Protein AF-A0AA88U4F2-F1 (afdb_monomer_lite)

pLDDT: mean 71.05, std 17.95, range [28.14, 91.0]

Sequence (77 aa):
MACVDTRVLIQLGLVETANQDVKCLSAISETSWLWHRRLGHMHMEHLNDSLSKELVKGLPKIKFEKDKVCDACQMSK

Radius of gyration: 18.1 Å; chains: 1; bounding box: 42×39×34 Å

Foldseek 3Di:
DDDDDPVPPPPPDDDDDDDDPPPPPPPPDDLQVVVCVVVPNDQQVVVVVCVVVVVDPPRDPDHGDNPDHDPVRVVVD

Organism: NCBI:txid112253

InterPro domains:
  IPR025724 GAG-pre-integrase domain [PF13976] (19-77)

Structure (mmCIF, N/CA/C/O backbone):
data_AF-A0AA88U4F2-F1
#
_entry.id   AF-A0AA88U4F2-F1
#
loop_
_atom_site.group_PDB
_atom_site.id
_atom_site.type_symbol
_atom_site.label_atom_id
_atom_site.label_alt_id
_atom_site.label_comp_id
_atom_site.label_asym_id
_atom_site.label_entity_id
_atom_site.label_seq_id
_atom_site.pdbx_PDB_ins_code
_atom_site.Cartn_x
_atom_site.Cartn_y
_atom_site.Cartn_z
_atom_site.occupancy
_atom_site.B_iso_or_equiv
_atom_site.auth_seq_id
_atom_site.auth_comp_id
_atom_site.auth_asym_id
_atom_site.auth_atom_id
_atom_site.pdbx_PDB_model_num
ATOM 1 N N . MET A 1 1 ? 0.730 -28.069 -3.672 1.00 43.19 1 MET A N 1
ATOM 2 C CA . MET A 1 1 ? 1.258 -29.085 -2.743 1.00 43.19 1 MET A CA 1
ATOM 3 C C . MET A 1 1 ? 2.492 -29.705 -3.382 1.00 43.19 1 MET A C 1
ATOM 5 O O . MET A 1 1 ? 2.358 -30.642 -4.149 1.00 43.19 1 MET A O 1
ATOM 9 N N . ALA A 1 2 ? 3.662 -29.117 -3.153 1.00 28.14 2 ALA A N 1
ATOM 10 C CA . ALA A 1 2 ? 4.959 -29.738 -3.410 1.00 28.14 2 ALA A CA 1
ATOM 11 C C . ALA A 1 2 ? 5.985 -28.921 -2.620 1.00 28.14 2 ALA A C 1
A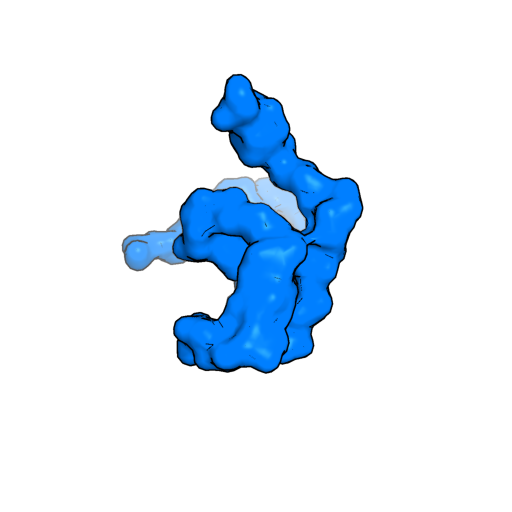TOM 13 O O . ALA A 1 2 ? 6.150 -27.729 -2.879 1.00 28.14 2 ALA A O 1
ATOM 14 N N . CYS A 1 3 ? 6.597 -29.536 -1.608 1.00 44.03 3 CYS A N 1
ATOM 15 C CA . CYS A 1 3 ? 7.837 -29.032 -1.035 1.00 44.03 3 CYS A CA 1
ATOM 16 C C . CYS A 1 3 ? 8.826 -28.884 -2.190 1.00 44.03 3 CYS A C 1
ATOM 18 O O . CYS A 1 3 ? 9.068 -29.854 -2.903 1.00 44.03 3 CYS A O 1
ATOM 20 N N . VAL A 1 4 ? 9.338 -27.677 -2.415 1.00 48.25 4 VAL A N 1
ATOM 21 C CA . VAL A 1 4 ? 10.381 -27.455 -3.416 1.00 48.25 4 VAL A CA 1
ATOM 22 C C . VAL A 1 4 ? 11.574 -28.352 -3.085 1.00 48.25 4 VAL A C 1
ATOM 24 O O . VAL A 1 4 ? 12.103 -28.320 -1.974 1.00 48.25 4 VAL A O 1
ATOM 27 N N . ASP A 1 5 ? 11.908 -29.208 -4.048 1.00 41.94 5 ASP A N 1
ATOM 28 C CA . ASP A 1 5 ? 12.923 -30.253 -3.995 1.00 41.94 5 ASP A CA 1
ATOM 29 C C . ASP A 1 5 ? 14.230 -29.730 -3.381 1.00 41.94 5 ASP A C 1
ATOM 31 O O . ASP A 1 5 ? 14.985 -28.969 -3.985 1.00 41.94 5 ASP A O 1
ATOM 35 N N . THR A 1 6 ? 14.523 -30.159 -2.156 1.00 50.50 6 THR A N 1
ATOM 36 C CA . THR A 1 6 ? 15.733 -29.775 -1.408 1.00 50.50 6 THR A CA 1
ATOM 37 C C . THR A 1 6 ? 17.000 -30.436 -1.976 1.00 50.50 6 THR A C 1
ATOM 39 O O . THR A 1 6 ? 18.096 -30.251 -1.454 1.00 50.50 6 THR A O 1
ATOM 42 N N . ARG A 1 7 ? 16.880 -31.195 -3.075 1.00 48.97 7 ARG A N 1
ATOM 43 C CA . ARG A 1 7 ? 17.973 -31.941 -3.711 1.00 48.97 7 ARG A CA 1
ATOM 44 C C . ARG A 1 7 ? 19.034 -31.080 -4.395 1.00 48.97 7 ARG A C 1
ATOM 46 O O . ARG A 1 7 ? 20.117 -31.592 -4.650 1.00 48.97 7 ARG A O 1
ATOM 53 N N . VAL A 1 8 ? 18.777 -29.800 -4.670 1.00 45.56 8 VAL A N 1
ATOM 54 C CA . VAL A 1 8 ? 19.748 -28.943 -5.384 1.00 45.56 8 VAL A CA 1
ATOM 55 C C . VAL A 1 8 ? 20.747 -28.257 -4.438 1.00 45.56 8 VAL A C 1
ATOM 57 O O . VAL A 1 8 ? 21.844 -27.901 -4.857 1.00 45.56 8 VAL A O 1
ATOM 60 N N . LEU A 1 9 ? 20.426 -28.106 -3.149 1.00 46.16 9 LEU A N 1
ATOM 61 C CA . LEU A 1 9 ? 21.211 -27.267 -2.228 1.00 46.16 9 LEU A CA 1
ATOM 62 C C . LEU A 1 9 ? 22.269 -28.018 -1.398 1.00 46.16 9 LEU A C 1
ATOM 64 O O . LEU A 1 9 ? 23.015 -27.384 -0.659 1.00 46.16 9 LEU A O 1
ATOM 68 N N . ILE A 1 10 ? 22.386 -29.343 -1.533 1.00 51.19 10 ILE A N 1
ATOM 69 C CA . ILE A 1 10 ? 23.320 -30.159 -0.729 1.00 51.19 10 ILE A CA 1
ATOM 70 C C . ILE A 1 10 ? 24.779 -30.071 -1.243 1.00 51.19 10 ILE A C 1
ATOM 72 O O . ILE A 1 10 ? 25.712 -30.387 -0.513 1.00 51.19 10 ILE A O 1
ATOM 76 N N . GLN A 1 11 ? 25.022 -29.576 -2.463 1.00 43.25 11 GLN A N 1
ATOM 77 C CA . GLN A 1 11 ? 26.347 -29.665 -3.102 1.00 43.25 11 GLN A CA 1
ATOM 78 C C . GLN A 1 11 ? 27.385 -28.614 -2.641 1.00 43.25 11 GLN A C 1
ATOM 80 O O . GLN A 1 11 ? 28.556 -28.750 -2.983 1.00 43.25 11 GLN A O 1
ATOM 85 N N . LEU A 1 12 ? 27.014 -27.579 -1.873 1.00 45.62 12 LEU A N 1
ATOM 86 C CA . LEU A 1 12 ? 27.932 -26.472 -1.522 1.00 45.62 12 LEU A CA 1
ATOM 87 C C . LEU A 1 12 ? 28.354 -26.392 -0.044 1.00 45.62 12 LEU A C 1
ATOM 89 O O . LEU A 1 12 ? 28.884 -25.369 0.376 1.00 45.62 12 LEU A O 1
ATOM 93 N N . GLY A 1 13 ? 28.194 -27.475 0.725 1.00 50.41 13 GLY A N 1
ATOM 94 C CA . GLY A 1 13 ? 29.021 -27.734 1.914 1.00 50.41 13 GLY A CA 1
ATOM 95 C C . GLY A 1 13 ? 29.122 -26.609 2.952 1.00 50.41 13 GLY A C 1
ATOM 96 O O . GLY A 1 13 ? 30.220 -26.322 3.420 1.00 50.41 13 GLY A O 1
ATOM 97 N N . LEU A 1 14 ? 28.009 -25.974 3.333 1.00 53.31 14 LEU A N 1
ATOM 98 C CA . LEU A 1 14 ? 27.996 -25.019 4.442 1.00 53.31 14 LEU A CA 1
ATOM 99 C C . LEU A 1 14 ? 26.837 -25.316 5.401 1.00 53.31 14 LEU A C 1
ATOM 101 O O . LEU A 1 14 ? 25.676 -25.070 5.087 1.00 53.31 14 LEU A O 1
ATOM 105 N N . VAL A 1 15 ? 27.236 -25.768 6.595 1.00 53.78 15 VAL A N 1
ATOM 106 C CA . VAL A 1 15 ? 26.488 -25.912 7.858 1.00 53.78 15 VAL A CA 1
ATOM 107 C C . VAL A 1 15 ? 25.837 -27.277 8.109 1.00 53.78 15 VAL A C 1
ATOM 109 O O . VAL A 1 15 ? 24.713 -27.574 7.709 1.00 53.78 15 VAL A O 1
ATOM 112 N N . GLU A 1 16 ? 26.587 -28.080 8.870 1.00 53.50 16 GLU A N 1
ATOM 113 C CA . GLU A 1 16 ? 26.122 -29.232 9.635 1.00 53.50 16 GLU A CA 1
ATOM 114 C C . GLU A 1 16 ? 25.175 -28.823 10.776 1.00 53.50 16 GLU A C 1
ATOM 116 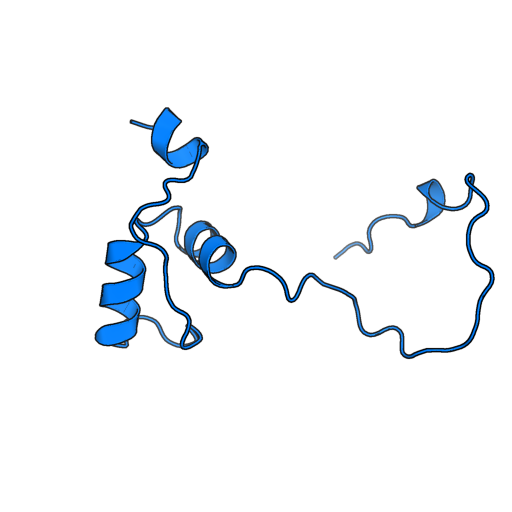O O . GLU A 1 16 ? 25.216 -27.729 11.338 1.00 53.50 16 GLU A O 1
ATOM 121 N N . THR A 1 17 ? 24.291 -29.762 11.076 1.00 58.50 17 THR A N 1
ATOM 122 C CA . THR A 1 17 ? 23.059 -29.679 11.854 1.00 58.50 17 THR A CA 1
ATOM 123 C C . THR A 1 17 ? 23.244 -29.416 13.347 1.00 58.50 17 THR A C 1
ATOM 125 O O . THR A 1 17 ? 23.996 -30.125 14.011 1.00 58.50 17 THR A O 1
ATOM 128 N N . ALA A 1 18 ? 22.391 -28.566 13.922 1.00 41.91 18 ALA A N 1
ATOM 129 C CA . ALA A 1 18 ? 21.948 -28.742 15.302 1.00 41.91 18 ALA A CA 1
ATOM 130 C C . ALA A 1 18 ? 20.494 -28.277 15.453 1.00 41.91 18 ALA A C 1
ATOM 132 O O . ALA A 1 18 ? 20.209 -27.087 15.492 1.00 41.91 18 ALA A O 1
ATOM 133 N N . ASN A 1 19 ? 19.589 -29.257 15.490 1.00 57.44 19 ASN A N 1
ATOM 134 C CA . ASN A 1 19 ? 18.303 -29.266 16.190 1.00 57.44 19 ASN A CA 1
ATOM 135 C C . ASN A 1 19 ? 17.744 -27.895 16.628 1.00 57.44 19 ASN A C 1
ATOM 137 O O . ASN A 1 19 ? 17.827 -27.520 17.799 1.00 57.44 19 ASN A O 1
ATOM 141 N N . GLN A 1 20 ? 17.148 -27.154 15.702 1.00 49.59 20 GLN A N 1
ATOM 142 C CA . GLN A 1 20 ? 16.305 -26.007 16.014 1.00 49.59 20 GLN A CA 1
ATOM 143 C C . GLN A 1 20 ? 15.056 -26.155 15.157 1.00 49.59 20 GLN A C 1
ATOM 145 O O . GLN A 1 20 ? 15.168 -26.301 13.942 1.00 49.59 20 GLN A O 1
ATOM 150 N N . ASP A 1 21 ? 13.907 -26.207 15.832 1.00 50.06 21 ASP A N 1
ATOM 151 C CA . ASP A 1 21 ? 12.550 -26.020 15.321 1.00 50.06 21 ASP A CA 1
ATOM 152 C C . ASP A 1 21 ? 12.529 -25.661 13.827 1.00 50.06 21 ASP A C 1
ATOM 154 O O . ASP A 1 21 ? 12.897 -24.546 13.448 1.00 50.06 21 ASP A O 1
ATOM 158 N N . VAL A 1 22 ? 12.123 -26.595 12.958 1.00 57.72 22 VAL A N 1
ATOM 159 C CA . VAL A 1 22 ? 11.894 -26.314 11.530 1.00 57.72 22 VAL A CA 1
ATOM 160 C C . VAL A 1 22 ? 10.633 -25.460 11.377 1.00 57.72 22 VAL A C 1
ATOM 162 O O . VAL A 1 22 ? 9.670 -25.810 10.696 1.00 57.72 22 VAL A O 1
ATOM 165 N N . LYS A 1 23 ? 10.621 -24.301 12.032 1.00 52.84 23 LYS A N 1
ATOM 166 C CA . LYS A 1 23 ? 9.702 -23.218 11.757 1.00 52.84 23 LYS A CA 1
ATOM 167 C C . LYS A 1 23 ? 9.998 -22.825 10.326 1.00 52.84 23 LYS A C 1
ATOM 169 O O . LYS A 1 23 ? 11.051 -22.261 10.043 1.00 52.84 23 LYS A O 1
ATOM 174 N N . CYS A 1 24 ? 9.101 -23.206 9.418 1.00 51.00 24 CYS A N 1
ATOM 175 C CA . CYS A 1 24 ? 9.192 -22.849 8.015 1.00 51.00 24 CYS A CA 1
ATOM 176 C C . CYS A 1 24 ? 9.530 -21.358 7.950 1.00 51.00 24 CYS A C 1
ATOM 178 O O . CYS A 1 24 ? 8.719 -20.521 8.359 1.00 51.00 24 CYS A O 1
ATOM 180 N N . LEU A 1 25 ? 10.747 -21.034 7.504 1.00 51.00 25 LEU A N 1
ATOM 181 C CA . LEU A 1 25 ? 11.236 -19.668 7.349 1.00 51.00 25 LEU A CA 1
ATOM 182 C C . LEU A 1 25 ? 10.566 -19.056 6.111 1.00 51.00 25 LEU A C 1
ATOM 184 O O . LEU A 1 25 ? 11.215 -18.509 5.227 1.00 51.00 25 LEU A O 1
ATOM 188 N N . SER A 1 26 ? 9.247 -19.212 5.999 1.00 53.53 26 SER A N 1
ATOM 189 C CA . SER A 1 26 ? 8.432 -18.568 4.990 1.00 53.53 26 SER A CA 1
ATOM 190 C C . SER A 1 26 ? 8.360 -17.095 5.364 1.00 53.53 26 SER A C 1
ATOM 192 O O . SER A 1 26 ? 7.408 -16.653 6.001 1.00 53.53 26 SER A O 1
ATOM 194 N N . ALA A 1 27 ? 9.436 -16.390 5.015 1.00 53.41 27 ALA A N 1
ATOM 195 C CA . ALA A 1 27 ? 9.528 -14.967 4.743 1.00 53.41 27 ALA A CA 1
ATOM 196 C C . ALA A 1 27 ? 8.471 -14.129 5.476 1.00 53.41 27 ALA A C 1
ATOM 198 O O . ALA A 1 27 ? 7.485 -13.673 4.904 1.00 53.41 27 ALA A O 1
ATOM 199 N N . ILE A 1 28 ? 8.717 -13.910 6.767 1.00 53.72 28 ILE A N 1
ATOM 200 C CA . ILE A 1 28 ? 8.023 -12.909 7.593 1.00 53.72 28 ILE A CA 1
ATOM 201 C C . ILE A 1 28 ? 8.458 -11.479 7.190 1.00 53.72 28 ILE A C 1
ATOM 203 O O . ILE A 1 28 ? 8.009 -10.489 7.756 1.00 53.72 28 ILE A O 1
ATOM 207 N N . SER A 1 29 ? 9.317 -11.332 6.184 1.00 54.88 29 SER A N 1
ATOM 208 C CA . SER A 1 29 ? 9.783 -10.043 5.693 1.00 54.88 29 SER A CA 1
ATOM 209 C C . SER A 1 29 ? 8.939 -9.577 4.502 1.00 54.88 29 SER A C 1
ATOM 211 O O . SER A 1 29 ? 8.976 -10.208 3.448 1.00 54.88 29 SER A O 1
ATOM 213 N N . GLU A 1 30 ? 8.249 -8.444 4.689 1.00 62.81 30 GLU A N 1
ATOM 214 C CA . GLU A 1 30 ? 7.536 -7.613 3.693 1.00 62.81 30 GLU A CA 1
ATOM 215 C C . GLU A 1 30 ? 6.041 -7.937 3.481 1.00 62.81 30 GLU A C 1
ATOM 217 O O . GLU A 1 30 ? 5.586 -8.431 2.446 1.00 62.81 30 GLU A O 1
ATOM 222 N N . THR A 1 31 ? 5.233 -7.588 4.484 1.00 76.25 31 THR A N 1
ATOM 223 C CA . THR A 1 31 ? 3.776 -7.787 4.505 1.00 76.25 31 THR A CA 1
ATOM 224 C C . THR A 1 31 ? 3.023 -6.907 3.498 1.00 76.25 31 THR A C 1
ATOM 226 O O . THR A 1 31 ? 2.074 -7.384 2.881 1.00 76.25 31 THR A O 1
ATOM 229 N N . SER A 1 32 ? 3.442 -5.656 3.270 1.00 80.94 32 SER A N 1
ATOM 230 C CA . SER A 1 32 ? 2.717 -4.694 2.410 1.00 80.94 32 SER A CA 1
ATOM 231 C C . SER A 1 32 ? 2.721 -5.120 0.934 1.00 80.94 32 SER A C 1
ATOM 233 O O . SER A 1 32 ? 1.665 -5.290 0.320 1.00 80.94 32 SER A O 1
ATOM 235 N N . TRP A 1 33 ? 3.897 -5.438 0.391 1.00 86.44 33 TRP A N 1
ATOM 236 C CA . TRP A 1 33 ? 4.064 -5.877 -0.997 1.00 86.44 33 TRP A CA 1
ATOM 237 C C . TRP A 1 33 ? 3.397 -7.215 -1.307 1.00 86.44 33 TRP A C 1
ATOM 239 O O . TRP A 1 33 ? 3.030 -7.505 -2.449 1.00 86.44 33 TRP A O 1
ATOM 249 N N . LEU A 1 34 ? 3.247 -8.066 -0.298 1.00 85.69 34 LEU A N 1
ATOM 250 C CA . LEU A 1 34 ? 2.506 -9.311 -0.427 1.00 85.69 34 LEU A CA 1
ATOM 251 C C . LEU A 1 34 ? 1.002 -9.046 -0.575 1.00 85.69 34 LEU A C 1
ATOM 253 O O . LEU A 1 34 ? 0.370 -9.630 -1.456 1.00 85.69 34 LEU A O 1
ATOM 257 N N . TRP A 1 35 ? 0.436 -8.132 0.216 1.00 86.44 35 TRP A N 1
ATOM 258 C CA . TRP A 1 35 ? -0.967 -7.729 0.069 1.00 86.44 35 TRP A CA 1
ATOM 259 C C . TRP A 1 35 ? -1.233 -6.981 -1.234 1.00 86.44 35 TRP A C 1
ATOM 261 O O . TRP A 1 35 ? -2.246 -7.250 -1.876 1.00 86.44 35 TRP A O 1
ATOM 271 N N . HIS A 1 36 ? -0.296 -6.146 -1.680 1.00 87.50 36 HIS A N 1
ATOM 272 C CA . HIS A 1 36 ? -0.348 -5.518 -2.999 1.00 87.50 36 HIS A CA 1
ATOM 273 C C . HIS A 1 36 ? -0.503 -6.539 -4.128 1.00 87.50 36 HIS A C 1
ATOM 275 O O . HIS A 1 36 ? -1.399 -6.407 -4.958 1.00 87.50 36 HIS A O 1
ATOM 281 N N . ARG A 1 37 ? 0.306 -7.605 -4.121 1.00 87.19 37 ARG A N 1
ATOM 282 C CA . ARG A 1 37 ? 0.207 -8.686 -5.116 1.00 87.19 37 ARG A CA 1
ATOM 283 C C . ARG A 1 37 ? -1.090 -9.487 -4.982 1.00 87.19 37 ARG A C 1
ATOM 285 O O . ARG A 1 37 ? -1.742 -9.752 -5.986 1.00 87.19 37 ARG A O 1
ATOM 292 N N . ARG A 1 38 ? -1.504 -9.839 -3.756 1.00 85.88 38 ARG A N 1
ATOM 293 C CA . ARG A 1 38 ? -2.757 -10.587 -3.506 1.00 85.88 38 ARG A CA 1
ATOM 294 C C . ARG A 1 38 ? -4.004 -9.850 -3.990 1.00 85.88 38 ARG A C 1
ATOM 296 O O . ARG A 1 38 ? -4.947 -10.499 -4.426 1.00 85.88 38 ARG A O 1
ATOM 303 N N . LEU A 1 39 ? -4.002 -8.522 -3.910 1.00 86.00 39 LEU A N 1
ATOM 304 C CA . LEU A 1 39 ? -5.114 -7.663 -4.323 1.00 86.00 39 LEU A CA 1
ATOM 305 C C . LEU A 1 39 ? -4.970 -7.163 -5.769 1.00 86.00 39 LEU A C 1
ATOM 307 O O . LEU A 1 39 ? -5.572 -6.160 -6.136 1.00 86.00 39 LEU A O 1
ATOM 311 N N . GLY A 1 40 ? -4.180 -7.859 -6.593 1.00 89.38 40 GLY A N 1
ATOM 312 C CA . GLY A 1 40 ? -4.110 -7.597 -8.030 1.00 89.38 40 GLY A CA 1
ATOM 313 C C . GLY A 1 40 ? -3.357 -6.320 -8.377 1.00 89.38 40 GLY A C 1
ATOM 314 O O . GLY A 1 40 ? -3.765 -5.598 -9.277 1.00 89.38 40 GLY A O 1
ATOM 315 N N . HIS A 1 41 ? -2.268 -6.036 -7.661 1.00 90.06 41 HIS A N 1
ATOM 316 C CA . HIS A 1 41 ? -1.421 -4.870 -7.897 1.00 90.06 41 HIS A CA 1
ATOM 317 C C . HIS A 1 41 ? -2.102 -3.517 -7.626 1.00 90.06 41 HIS A C 1
ATOM 319 O O . HIS A 1 41 ? -1.722 -2.490 -8.190 1.00 90.06 41 HIS A O 1
ATOM 325 N N . MET A 1 42 ? -3.076 -3.493 -6.709 1.00 86.75 42 MET A N 1
ATOM 326 C CA . MET A 1 42 ? -3.740 -2.263 -6.275 1.00 86.75 42 MET A CA 1
ATOM 327 C C . MET A 1 42 ? -2.734 -1.242 -5.723 1.00 86.75 42 MET A C 1
ATOM 329 O O . MET A 1 42 ? -1.783 -1.594 -5.022 1.00 86.75 42 MET A O 1
ATOM 333 N N . HIS A 1 43 ? -2.954 0.035 -6.035 1.00 87.44 43 HIS A N 1
ATOM 334 C CA . HIS A 1 43 ? -2.077 1.124 -5.620 1.00 87.44 43 HIS A CA 1
ATOM 335 C C . HIS A 1 43 ? -1.934 1.204 -4.083 1.00 87.44 43 HIS A C 1
ATOM 337 O O . HIS A 1 43 ? -2.901 0.990 -3.347 1.00 87.44 43 HIS A O 1
ATOM 343 N N . MET A 1 44 ? -0.728 1.522 -3.600 1.00 88.38 44 MET A N 1
ATOM 344 C CA . MET A 1 44 ? -0.383 1.479 -2.169 1.00 88.38 44 MET A CA 1
ATOM 345 C C . MET A 1 44 ? -1.208 2.435 -1.315 1.00 88.38 44 MET A C 1
ATOM 347 O O . MET A 1 44 ? -1.645 2.069 -0.225 1.00 88.38 44 MET A O 1
ATOM 351 N N . GLU A 1 45 ? -1.483 3.638 -1.815 1.00 89.19 45 GLU A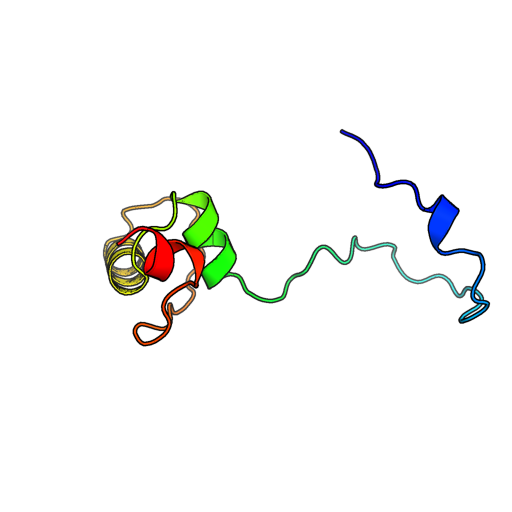 N 1
ATOM 352 C CA . GLU A 1 45 ? -2.364 4.572 -1.113 1.00 89.19 45 GLU A CA 1
ATOM 353 C C . GLU A 1 45 ? -3.791 4.021 -0.987 1.00 89.19 45 GLU A C 1
ATOM 355 O O . GLU A 1 45 ? -4.381 4.084 0.088 1.00 89.19 45 GLU A O 1
ATOM 360 N N . HIS A 1 46 ? -4.303 3.357 -2.027 1.00 87.88 46 HIS A N 1
ATOM 361 C CA . HIS A 1 46 ? -5.622 2.724 -1.983 1.00 87.88 46 HIS A CA 1
ATOM 362 C C . HIS A 1 46 ? -5.688 1.580 -0.961 1.00 87.88 46 HIS A C 1
ATOM 364 O O . HIS A 1 46 ? -6.712 1.387 -0.300 1.00 87.88 46 HIS A O 1
ATOM 370 N N . LEU A 1 47 ? -4.598 0.824 -0.801 1.00 87.56 47 LEU A N 1
ATOM 371 C CA . LEU A 1 47 ? -4.474 -0.193 0.246 1.00 87.56 47 LEU A CA 1
ATOM 372 C C . LEU A 1 47 ? -4.494 0.432 1.647 1.00 87.56 47 LEU A C 1
ATOM 374 O O . LEU A 1 47 ? -5.158 -0.093 2.542 1.00 87.56 47 LEU A O 1
ATOM 378 N N . ASN A 1 48 ? -3.825 1.572 1.829 1.00 88.25 48 ASN A N 1
ATOM 379 C CA . ASN A 1 48 ? -3.820 2.312 3.091 1.00 88.25 48 ASN A CA 1
ATOM 380 C C . ASN A 1 48 ? -5.207 2.872 3.451 1.00 88.25 48 ASN A C 1
ATOM 382 O O . ASN A 1 48 ? -5.631 2.813 4.609 1.00 88.25 48 ASN A O 1
ATOM 386 N N . ASP A 1 49 ? -5.945 3.359 2.458 1.00 89.56 49 ASP A N 1
ATOM 387 C CA . ASP A 1 49 ? -7.324 3.813 2.638 1.00 89.56 49 ASP A CA 1
ATOM 388 C C . ASP A 1 49 ? -8.260 2.648 2.961 1.00 89.56 49 ASP A C 1
ATOM 390 O O . ASP A 1 49 ? -9.120 2.761 3.836 1.00 89.56 49 ASP A O 1
ATOM 394 N N . SER A 1 50 ? -8.064 1.507 2.296 1.00 87.75 50 SER A N 1
ATOM 395 C CA . SER A 1 50 ? -8.831 0.281 2.545 1.00 87.75 50 SER A CA 1
ATOM 396 C C . SER A 1 50 ? -8.599 -0.265 3.952 1.00 87.75 50 SER A C 1
ATOM 398 O O . SER A 1 50 ? -9.545 -0.735 4.582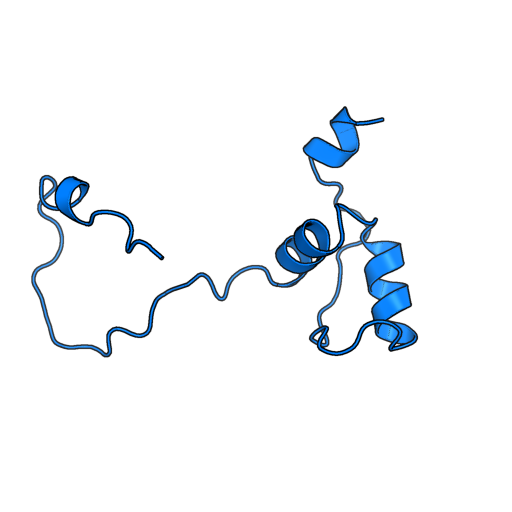 1.00 87.75 50 SER A O 1
ATOM 400 N N . LEU A 1 51 ? -7.366 -0.165 4.464 1.00 87.00 51 LEU A N 1
ATOM 401 C CA . LEU A 1 51 ? -7.042 -0.457 5.862 1.00 87.00 51 LEU A CA 1
ATOM 402 C C . LEU A 1 51 ? -7.748 0.491 6.824 1.00 87.00 51 LEU A C 1
ATOM 404 O O . LEU A 1 51 ? -8.361 0.040 7.785 1.00 87.00 51 LEU A O 1
ATOM 408 N N . SER A 1 52 ? -7.659 1.795 6.563 1.00 88.56 52 SER A N 1
ATOM 409 C CA . SER A 1 52 ? -8.217 2.829 7.445 1.00 88.56 52 SER A CA 1
ATOM 410 C C . SER A 1 52 ? -9.741 2.748 7.541 1.00 88.56 52 SER A C 1
ATOM 412 O O . SER A 1 52 ? -10.321 3.105 8.561 1.00 88.56 52 SER A O 1
ATOM 414 N N . LYS A 1 53 ? -10.385 2.264 6.476 1.00 91.00 53 LYS A N 1
ATOM 415 C CA . LYS A 1 53 ? -11.835 2.053 6.382 1.00 91.00 53 LYS A CA 1
ATOM 416 C C . LYS A 1 53 ? -12.263 0.618 6.727 1.00 91.00 53 LYS A C 1
ATOM 418 O O . LYS A 1 53 ? -13.439 0.303 6.592 1.00 91.00 53 LYS A O 1
ATOM 423 N N . GLU A 1 54 ? -11.321 -0.250 7.105 1.00 87.69 54 GLU A N 1
ATOM 424 C CA . GLU A 1 54 ? -11.540 -1.675 7.407 1.00 87.69 54 GLU A CA 1
ATOM 425 C C . GLU A 1 54 ? -12.327 -2.441 6.317 1.00 87.69 54 GLU A C 1
ATOM 427 O O . GLU A 1 54 ? -13.073 -3.380 6.598 1.00 87.69 54 GLU A O 1
ATOM 432 N N . LEU A 1 55 ? -12.147 -2.068 5.044 1.00 88.56 55 LEU A N 1
ATOM 433 C CA . LEU A 1 55 ? -12.902 -2.644 3.919 1.00 88.56 55 LEU A CA 1
ATOM 434 C C . LEU A 1 55 ? -12.481 -4.081 3.589 1.00 88.56 55 LEU A C 1
ATOM 436 O O . LEU A 1 55 ? -13.239 -4.825 2.968 1.00 88.56 55 LEU A O 1
ATOM 440 N N . VAL A 1 56 ? -11.271 -4.478 3.993 1.00 83.88 56 VAL A N 1
ATOM 441 C CA . VAL A 1 56 ? -10.719 -5.811 3.735 1.00 83.88 56 VAL A CA 1
ATOM 442 C C . VAL A 1 56 ? -10.512 -6.550 5.051 1.00 83.88 56 VAL A C 1
ATOM 444 O O . VAL A 1 56 ? -9.639 -6.212 5.851 1.00 83.88 56 VAL A O 1
ATOM 447 N N . LYS A 1 57 ? -11.295 -7.610 5.264 1.00 83.38 57 LYS A N 1
ATOM 448 C CA . LYS A 1 57 ? -11.140 -8.487 6.429 1.00 83.38 57 LYS A CA 1
ATOM 449 C C . LYS A 1 57 ? -9.821 -9.256 6.351 1.00 83.38 57 LYS A C 1
ATOM 451 O O . LYS A 1 57 ? -9.472 -9.806 5.311 1.00 83.38 57 LYS A O 1
ATOM 456 N N . GLY A 1 58 ? -9.114 -9.334 7.476 1.00 80.12 58 GLY A N 1
ATOM 457 C CA . GLY A 1 58 ? -7.872 -10.103 7.593 1.00 80.12 58 GLY A CA 1
ATOM 458 C C . GLY A 1 58 ? -6.621 -9.390 7.076 1.00 80.12 58 GLY A C 1
ATOM 459 O O . GLY A 1 58 ? -5.542 -9.984 7.115 1.00 80.12 58 GLY A O 1
ATOM 460 N N . LEU A 1 59 ? -6.730 -8.130 6.636 1.00 82.06 59 LEU A N 1
ATOM 461 C CA . LEU A 1 59 ? -5.548 -7.318 6.374 1.00 82.06 59 LEU A CA 1
ATOM 462 C C . LEU A 1 59 ? -4.877 -6.956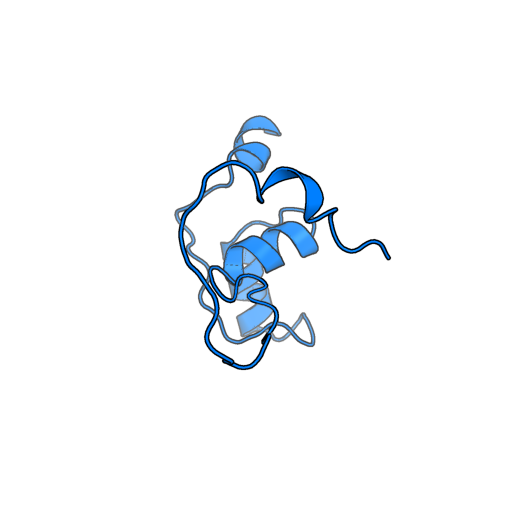 7.720 1.00 82.06 59 LEU A C 1
ATOM 464 O O . LEU A 1 59 ? -5.548 -6.458 8.627 1.00 82.06 59 LEU A O 1
ATOM 468 N N . PRO A 1 60 ? -3.570 -7.207 7.897 1.00 79.56 60 PRO A N 1
ATOM 469 C CA . PRO A 1 60 ? -2.850 -6.824 9.102 1.00 79.56 60 PRO A CA 1
ATOM 470 C C . PRO A 1 60 ? -2.684 -5.301 9.157 1.00 79.56 60 PRO A C 1
ATOM 472 O O . PRO A 1 60 ? -2.612 -4.642 8.123 1.00 79.56 60 PRO A O 1
ATOM 475 N N . LYS A 1 61 ? -2.570 -4.735 10.363 1.00 81.81 61 LYS A N 1
ATOM 476 C CA . LYS A 1 61 ? -2.368 -3.292 10.585 1.00 81.81 61 LYS A CA 1
ATOM 477 C C . LYS A 1 61 ? -0.935 -2.874 10.231 1.00 81.81 61 LYS A C 1
ATOM 479 O O . LYS A 1 61 ? -0.107 -2.644 11.109 1.00 81.81 61 LYS A O 1
ATOM 484 N N . ILE A 1 62 ? -0.636 -2.836 8.940 1.00 83.88 62 ILE A N 1
ATOM 485 C CA . ILE A 1 62 ? 0.676 -2.501 8.375 1.00 83.88 62 ILE A CA 1
ATOM 486 C C . ILE A 1 62 ? 0.596 -1.157 7.654 1.00 83.88 62 ILE A C 1
ATOM 488 O O . ILE A 1 62 ? -0.458 -0.787 7.149 1.00 83.88 62 ILE A O 1
ATOM 492 N N . LYS A 1 63 ? 1.702 -0.413 7.594 1.00 81.56 63 LYS A N 1
ATOM 493 C CA . LYS A 1 63 ? 1.762 0.818 6.798 1.00 81.56 63 LYS A CA 1
ATOM 494 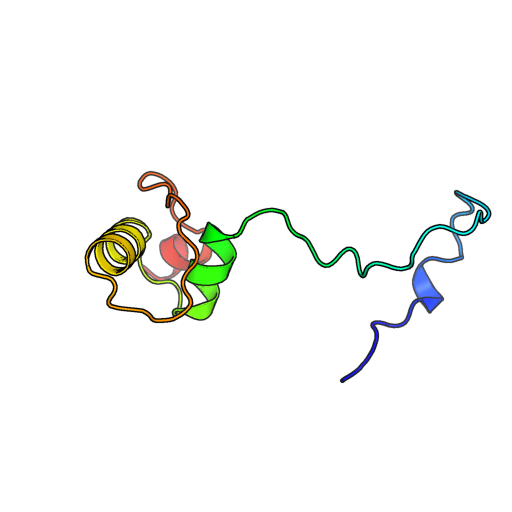C C . LYS A 1 63 ? 2.169 0.479 5.369 1.00 81.56 63 LYS A C 1
ATOM 496 O O . LYS A 1 63 ? 3.109 -0.287 5.163 1.00 81.56 63 LYS A O 1
ATOM 501 N N . PHE A 1 64 ? 1.473 1.061 4.401 1.00 83.56 64 PHE A N 1
ATOM 502 C CA . PHE A 1 64 ? 1.860 0.998 2.995 1.00 83.56 64 PHE A CA 1
ATOM 503 C C . PHE A 1 64 ? 2.682 2.238 2.637 1.00 83.56 64 PHE A C 1
ATOM 505 O O . PHE A 1 64 ? 2.310 3.358 2.989 1.00 83.56 64 PHE A O 1
ATOM 512 N N . GLU A 1 65 ? 3.811 2.038 1.958 1.00 82.88 65 GLU A N 1
ATOM 513 C CA . GLU A 1 65 ? 4.640 3.134 1.458 1.00 82.88 65 GLU A CA 1
ATOM 514 C C . GLU A 1 65 ? 4.002 3.712 0.191 1.00 82.88 65 GLU A C 1
ATOM 516 O O . GLU A 1 65 ? 3.841 3.002 -0.799 1.00 82.88 65 GLU A O 1
ATOM 521 N N . LYS A 1 66 ? 3.616 4.991 0.226 1.00 81.56 66 LYS A N 1
ATOM 522 C CA . LYS A 1 66 ? 2.919 5.653 -0.889 1.00 81.56 66 LYS A CA 1
ATOM 523 C C . LYS A 1 66 ? 3.841 5.986 -2.065 1.00 81.56 66 LYS A C 1
ATOM 525 O O . LYS A 1 66 ? 3.386 6.021 -3.201 1.00 81.56 66 LYS A O 1
ATOM 530 N N . ASP A 1 67 ? 5.130 6.174 -1.794 1.00 81.44 67 ASP A N 1
ATOM 531 C CA . ASP A 1 67 ? 6.097 6.679 -2.777 1.00 81.44 67 ASP A CA 1
ATOM 532 C C . ASP A 1 67 ? 6.751 5.573 -3.614 1.00 81.44 67 ASP A C 1
ATOM 534 O O . ASP A 1 67 ? 7.507 5.850 -4.545 1.00 81.44 67 ASP A O 1
ATOM 538 N N . LYS A 1 68 ? 6.473 4.304 -3.294 1.00 82.06 68 LYS A N 1
ATOM 539 C CA . LYS A 1 68 ? 7.021 3.163 -4.024 1.00 82.06 68 LYS A CA 1
ATOM 540 C C . LYS A 1 68 ? 5.986 2.587 -4.981 1.00 82.06 68 LYS A C 1
ATOM 542 O O . LYS A 1 68 ? 4.900 2.167 -4.581 1.00 82.06 68 LYS A O 1
ATOM 547 N N . VAL A 1 69 ? 6.371 2.496 -6.248 1.00 84.06 69 VAL A N 1
ATOM 548 C CA . VAL A 1 69 ? 5.613 1.814 -7.301 1.00 84.06 69 VAL A CA 1
ATOM 549 C C . VAL A 1 69 ? 6.323 0.504 -7.631 1.00 84.06 69 VAL A C 1
ATOM 551 O O . VAL A 1 69 ? 7.546 0.439 -7.638 1.00 84.06 69 VAL A O 1
ATOM 554 N N . CYS A 1 70 ? 5.553 -0.558 -7.858 1.00 87.12 70 CYS A N 1
ATOM 555 C CA . CYS A 1 70 ? 6.086 -1.837 -8.322 1.00 87.12 70 CYS A CA 1
ATOM 556 C C . CYS A 1 70 ? 6.447 -1.746 -9.812 1.00 87.12 70 CYS A C 1
ATOM 558 O O . CYS A 1 70 ? 5.663 -1.210 -10.596 1.00 87.12 70 CYS A O 1
ATOM 560 N N . ASP A 1 71 ? 7.577 -2.332 -10.212 1.00 85.69 71 ASP A N 1
ATOM 561 C CA . ASP A 1 71 ? 8.051 -2.322 -11.604 1.00 85.69 71 ASP A CA 1
ATOM 562 C C . ASP A 1 71 ? 6.986 -2.830 -12.585 1.00 85.69 71 ASP A C 1
ATOM 564 O O . ASP A 1 71 ? 6.729 -2.210 -13.614 1.00 85.69 71 ASP A O 1
ATOM 568 N N . ALA A 1 72 ? 6.280 -3.912 -12.234 1.00 85.81 72 ALA A N 1
ATOM 569 C CA . ALA A 1 72 ? 5.202 -4.442 -13.066 1.00 85.81 72 ALA A CA 1
ATOM 570 C C . ALA A 1 72 ? 4.048 -3.434 -13.227 1.00 85.81 72 ALA A C 1
ATOM 572 O O . ALA A 1 72 ? 3.512 -3.293 -14.324 1.00 85.81 72 ALA A O 1
ATOM 573 N N . CYS A 1 73 ? 3.692 -2.686 -12.174 1.00 86.88 73 CYS A N 1
ATOM 574 C CA . CYS A 1 73 ? 2.690 -1.615 -12.252 1.00 86.88 73 CYS A CA 1
ATOM 575 C C . CYS A 1 73 ? 3.159 -0.453 -13.128 1.00 86.88 73 CYS A C 1
ATOM 577 O O . CYS A 1 73 ? 2.353 0.140 -13.837 1.00 86.88 73 CYS A O 1
ATOM 579 N N . GLN A 1 74 ? 4.450 -0.125 -13.077 1.00 88.69 74 GLN A N 1
ATOM 580 C CA . GLN A 1 74 ? 5.038 0.933 -13.891 1.00 88.69 74 GLN A CA 1
ATOM 581 C C . GLN A 1 74 ? 5.076 0.555 -15.378 1.00 88.69 74 GLN A C 1
ATOM 583 O O . GLN A 1 74 ? 4.832 1.406 -16.230 1.00 88.69 74 GLN A O 1
ATOM 588 N N . MET A 1 75 ? 5.355 -0.714 -15.686 1.00 85.12 75 MET A N 1
ATOM 589 C CA . MET A 1 75 ? 5.389 -1.240 -17.055 1.00 85.12 75 MET A CA 1
ATOM 590 C C . MET A 1 75 ? 3.996 -1.440 -17.662 1.00 85.12 75 MET A C 1
ATOM 592 O O . MET A 1 75 ? 3.862 -1.434 -18.880 1.00 85.12 75 MET A O 1
ATOM 596 N N . SER A 1 76 ? 2.967 -1.612 -16.829 1.00 70.44 76 SER A N 1
ATOM 597 C CA . SER A 1 76 ? 1.576 -1.835 -17.258 1.00 70.44 76 SER A CA 1
ATOM 598 C C . SER A 1 76 ? 0.789 -0.531 -17.483 1.00 70.44 76 SER A C 1
ATOM 600 O O . SER A 1 76 ? -0.441 -0.548 -17.426 1.00 70.44 76 SER A O 1
ATOM 602 N N . LYS A 1 77 ? 1.490 0.597 -17.658 1.00 56.09 77 LYS A N 1
ATOM 603 C CA . LYS A 1 77 ? 0.908 1.936 -17.816 1.00 56.09 77 LYS A CA 1
ATOM 604 C C . LYS A 1 77 ? 0.472 2.229 -19.249 1.00 56.09 77 LYS A C 1
ATOM 606 O O . LYS A 1 77 ? 1.182 1.800 -20.182 1.00 56.09 77 LYS A O 1
#

Secondary structure (DSSP, 8-state):
-----GGGGGGG----------------S-HHHHHHHHTTS--HHHHHHHHHTT-STT--S-PPPTT---HHHHHT-